Protein AF-X0TJL5-F1 (afdb_monomer)

Nearest PDB structures (foldseek):
  9brz-assembly1_f  TM=3.336E-01  e=1.702E+00  Mus musculus
  7y5e-assembly1_KN  TM=3.717E-01  e=3.070E+00  Porphyridium purpureum

Secondary structure (DSSP, 8-state):
-----GGGGSHHHHHHHHHHHHHHHHHHHHHHHHSS----B--SSS--B-HHHHHHHHHHHHHHHHHHHHHHHTT-

pLDDT: mean 90.71, std 13.07, range [46.62, 98.81]

InterPro domains:
  IPR001872 Peptidase A8, signal peptidase II [PF01252] (10-67)
  IPR001872 Peptidase A8, signal peptidase II [PR00781] (17-32)
  IPR001872 Peptidase A8, signal peptidase II [PR00781] (49-65)
  IPR001872 Peptidase A8, signal peptidase II [PS00855] (20-32)
  IPR001872 Peptidase A8, signal peptidase II [PTHR33695] (12-66)

Foldseek 3Di:
DDPDPVLVPDPLLVQLVCLQVVLVVQQVVCCVPPVGGDFDADPPVDDGHDSSVVSNVVSVVSVVVSCVVVVVVVVD

Sequence (76 aa):
LYHRFPFLDNILGKSALGLVLGGTVGNLIDRLRFGYVTDFIDFGFWPAFNIADSAIVIGVIIFAYSLLPLARAGKR

Radius of gyration: 16.04 Å; Cα contacts (8 Å, |Δi|>4): 69; chains: 1; bounding box: 30×25×47 Å

Solvent-accessible surface area (backbone atoms only — not comparable to full-atom values): 4346 Å² total; per-residue (Å²): 143,75,90,74,60,74,52,61,77,43,70,66,36,45,48,14,51,49,26,32,51,51,12,52,50,49,50,46,52,33,34,74,75,72,72,45,69,84,62,79,49,72,79,85,87,52,84,60,37,39,70,34,57,50,30,29,53,54,12,50,52,48,42,54,60,59,43,50,63,57,62,56,60,78,75,111

Structure (mmCIF, N/CA/C/O backbone):
data_AF-X0TJL5-F1
#
_entry.id   AF-X0TJL5-F1
#
loop_
_atom_site.group_PDB
_atom_site.id
_atom_site.type_symbol
_atom_site.label_atom_id
_atom_site.label_alt_id
_atom_site.label_comp_id
_atom_site.label_asym_id
_atom_site.label_entity_id
_atom_site.label_seq_id
_atom_site.pdbx_PDB_ins_code
_atom_site.Cartn_x
_atom_site.Cartn_y
_atom_site.Cartn_z
_atom_site.occupancy
_atom_site.B_iso_or_equiv
_atom_site.auth_seq_id
_atom_site.auth_comp_id
_atom_site.auth_asym_id
_atom_site.auth_atom_id
_atom_site.pdbx_PDB_model_num
ATOM 1 N N . LEU A 1 1 ? -5.494 -7.591 -31.951 1.00 50.78 1 LEU A N 1
ATOM 2 C CA . LEU A 1 1 ? -5.840 -6.314 -31.287 1.00 50.78 1 LEU A CA 1
ATOM 3 C C . LEU A 1 1 ? -5.876 -6.519 -29.762 1.00 50.78 1 LEU A C 1
ATOM 5 O O . LEU A 1 1 ? -6.902 -6.333 -29.131 1.00 50.78 1 LEU A O 1
ATOM 9 N N . TYR A 1 2 ? -4.768 -6.979 -29.166 1.00 46.62 2 TYR A N 1
ATOM 10 C CA . TYR A 1 2 ? -4.652 -7.175 -27.714 1.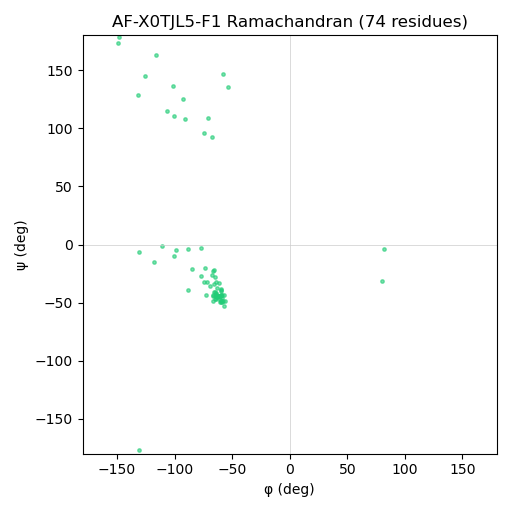00 46.62 2 TYR A CA 1
ATOM 11 C C . TYR A 1 2 ? -3.760 -6.056 -27.177 1.00 46.62 2 TYR A C 1
ATOM 13 O O . TYR A 1 2 ? -2.583 -5.997 -27.536 1.00 46.62 2 TYR A O 1
ATOM 21 N N . HIS A 1 3 ? -4.302 -5.168 -26.342 1.00 55.25 3 HIS A N 1
ATOM 22 C CA . HIS A 1 3 ? -3.476 -4.281 -25.526 1.00 55.25 3 HIS A CA 1
ATOM 23 C C . HIS A 1 3 ? -2.752 -5.150 -24.500 1.00 55.25 3 HIS A C 1
ATOM 25 O O . HIS A 1 3 ? -3.280 -5.488 -23.444 1.00 55.25 3 HIS A O 1
ATOM 31 N N . ARG A 1 4 ? -1.548 -5.587 -24.859 1.00 70.06 4 ARG A N 1
ATOM 32 C CA . ARG A 1 4 ? -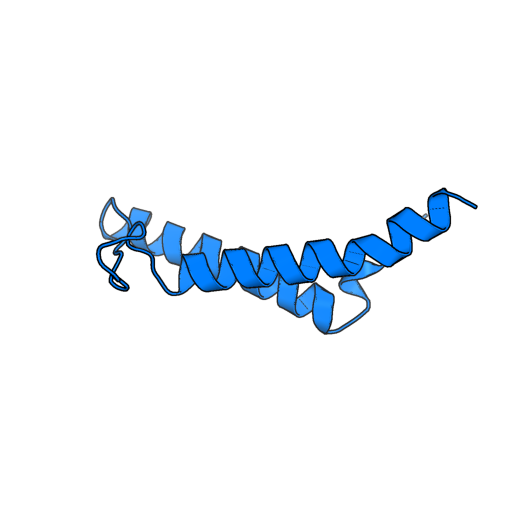0.657 -6.291 -23.950 1.00 70.06 4 ARG A CA 1
ATOM 33 C C . ARG A 1 4 ? -0.158 -5.258 -22.950 1.00 70.06 4 ARG A C 1
ATOM 35 O O . ARG A 1 4 ? 0.578 -4.364 -23.347 1.00 70.06 4 ARG A O 1
ATOM 42 N N . PHE A 1 5 ? -0.613 -5.335 -21.702 1.00 75.75 5 PHE A N 1
ATOM 43 C CA . PHE A 1 5 ? -0.110 -4.511 -20.605 1.00 75.75 5 PHE A CA 1
ATOM 44 C C . PHE A 1 5 ? 1.267 -5.044 -20.201 1.00 75.75 5 PHE A C 1
ATOM 46 O O . PHE A 1 5 ? 1.333 -5.988 -19.416 1.00 75.75 5 PHE A O 1
ATOM 53 N N . PRO A 1 6 ? 2.379 -4.476 -20.704 1.00 77.94 6 PRO A N 1
ATOM 54 C CA . PRO A 1 6 ? 3.688 -5.119 -20.586 1.00 77.94 6 PRO A CA 1
ATOM 55 C C . PRO A 1 6 ? 4.155 -5.186 -19.128 1.00 77.94 6 PRO A C 1
ATOM 57 O O . PRO A 1 6 ? 4.951 -6.043 -18.760 1.00 77.94 6 PRO A O 1
ATOM 60 N N . PHE A 1 7 ? 3.621 -4.303 -18.276 1.00 79.75 7 PHE A N 1
ATOM 61 C CA . PHE A 1 7 ? 3.895 -4.303 -16.845 1.00 79.75 7 PHE A CA 1
ATOM 62 C C . PHE A 1 7 ? 3.307 -5.529 -16.125 1.00 79.75 7 PHE 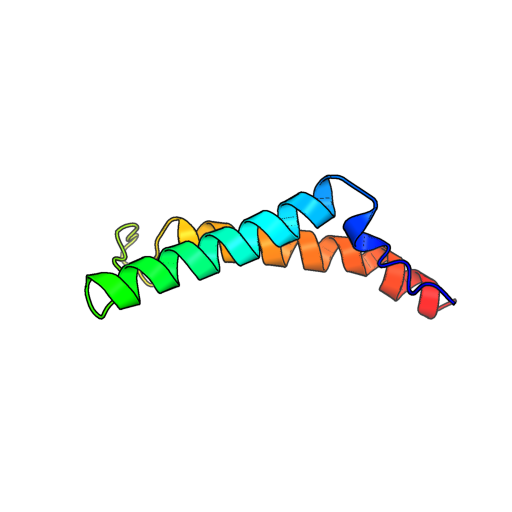A C 1
ATOM 64 O O . PHE A 1 7 ? 3.865 -5.949 -15.122 1.00 79.75 7 PHE A O 1
ATOM 71 N N . LEU A 1 8 ? 2.241 -6.156 -16.637 1.00 86.25 8 LEU A N 1
ATOM 72 C CA . LEU A 1 8 ? 1.640 -7.355 -16.033 1.00 86.25 8 LEU A CA 1
ATOM 73 C C . LEU A 1 8 ? 2.269 -8.669 -16.514 1.00 86.25 8 LEU A C 1
ATOM 75 O O . LEU A 1 8 ? 1.910 -9.735 -16.011 1.00 86.25 8 LEU A O 1
ATOM 79 N N . ASP A 1 9 ? 3.213 -8.621 -17.455 1.00 88.19 9 ASP A N 1
ATOM 80 C CA . ASP A 1 9 ? 3.833 -9.828 -18.012 1.00 88.19 9 ASP A CA 1
ATOM 81 C C . ASP A 1 9 ? 4.820 -10.490 -17.036 1.00 88.19 9 ASP A C 1
ATOM 83 O O . ASP A 1 9 ? 5.115 -11.679 -17.160 1.00 88.19 9 ASP A O 1
ATOM 87 N N . ASN A 1 10 ? 5.316 -9.754 -16.038 1.00 89.19 10 ASN A N 1
ATOM 88 C CA . ASN A 1 10 ? 6.276 -10.249 -15.056 1.00 89.19 10 ASN A CA 1
ATOM 89 C C . ASN A 1 10 ? 5.699 -10.265 -13.633 1.00 89.19 10 ASN A C 1
ATOM 91 O O . ASN A 1 10 ? 4.686 -9.634 -13.327 1.00 89.19 10 ASN A O 1
ATOM 95 N N . ILE A 1 11 ? 6.363 -11.011 -12.746 1.00 93.00 11 ILE A N 1
ATOM 96 C CA . ILE A 1 11 ? 5.954 -11.113 -11.341 1.00 93.00 11 ILE A CA 1
ATOM 97 C C . ILE A 1 11 ? 5.991 -9.755 -10.637 1.00 93.00 11 ILE A C 1
ATOM 99 O O . ILE A 1 11 ? 5.148 -9.484 -9.794 1.00 93.00 11 ILE A O 1
ATOM 103 N N . LEU A 1 12 ? 6.919 -8.877 -11.022 1.00 91.75 12 LEU A N 1
ATOM 104 C CA . LEU A 1 12 ? 7.128 -7.597 -10.363 1.00 91.75 12 LEU A CA 1
ATOM 105 C C . LEU A 1 12 ? 5.908 -6.674 -10.509 1.00 91.75 12 LEU A C 1
ATOM 107 O O . LEU A 1 12 ? 5.435 -6.138 -9.511 1.00 91.75 12 LEU A O 1
ATOM 111 N N . GLY A 1 13 ? 5.348 -6.528 -11.712 1.00 93.12 13 GLY A N 1
ATOM 112 C CA . GLY A 1 13 ? 4.161 -5.693 -11.910 1.00 93.12 13 GLY A CA 1
ATOM 113 C C . GLY A 1 13 ? 2.858 -6.346 -11.447 1.00 93.12 13 GLY A C 1
ATOM 114 O O . GLY A 1 13 ? 1.960 -5.638 -10.993 1.00 93.12 13 GLY A O 1
ATOM 115 N N . LYS A 1 14 ? 2.765 -7.685 -11.447 1.00 94.88 14 LYS A N 1
ATOM 116 C CA . LYS A 1 14 ? 1.663 -8.394 -10.767 1.00 94.88 14 LYS A CA 1
ATOM 117 C C . LYS A 1 14 ? 1.688 -8.135 -9.262 1.00 94.88 14 LYS A C 1
ATOM 119 O O . LYS A 1 14 ? 0.653 -7.818 -8.682 1.00 94.88 14 LYS A O 1
ATOM 124 N N . SER A 1 15 ? 2.867 -8.213 -8.647 1.00 96.31 15 SER A N 1
ATOM 125 C CA . SER A 1 15 ? 3.060 -7.892 -7.233 1.00 96.31 15 SER A CA 1
ATOM 126 C C . SER A 1 15 ? 2.764 -6.423 -6.944 1.00 96.31 15 SER A C 1
ATOM 128 O O . SER A 1 15 ? 2.087 -6.140 -5.965 1.00 96.31 15 SER A O 1
ATOM 130 N N . ALA A 1 16 ? 3.186 -5.494 -7.809 1.00 96.81 16 ALA A N 1
ATOM 131 C CA . ALA A 1 16 ? 2.853 -4.075 -7.676 1.00 96.81 16 ALA A CA 1
ATOM 132 C C . ALA A 1 16 ? 1.336 -3.849 -7.621 1.00 96.81 16 ALA A C 1
ATOM 134 O O . ALA A 1 16 ? 0.838 -3.186 -6.713 1.00 96.81 16 ALA A O 1
ATOM 135 N N . 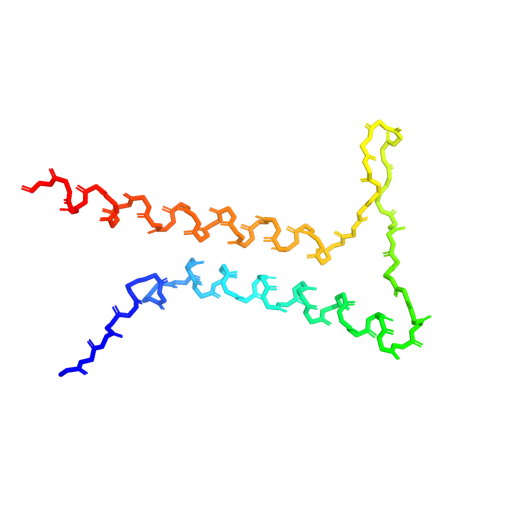LEU A 1 17 ? 0.596 -4.461 -8.552 1.00 96.56 17 LEU A N 1
ATOM 136 C CA . LEU A 1 17 ? -0.861 -4.386 -8.578 1.00 96.56 17 LEU A CA 1
ATOM 137 C C . LEU A 1 17 ? -1.482 -5.022 -7.326 1.00 96.56 17 LEU A C 1
ATOM 139 O O . LEU A 1 17 ? -2.364 -4.426 -6.713 1.00 96.56 17 LEU A O 1
ATOM 143 N N . GLY A 1 18 ? -1.003 -6.201 -6.925 1.00 97.88 18 GLY A N 1
ATOM 144 C CA . GLY A 1 18 ? -1.465 -6.887 -5.71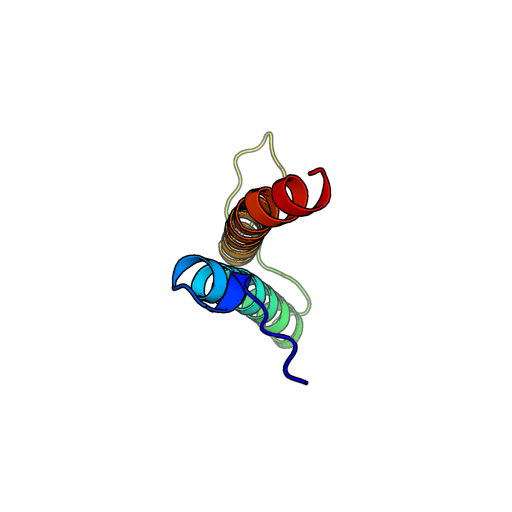8 1.00 97.88 18 GLY A CA 1
ATOM 145 C C . GLY A 1 18 ? -1.252 -6.065 -4.445 1.00 97.88 18 GLY A C 1
ATOM 146 O O . GLY A 1 18 ? -2.142 -6.015 -3.604 1.00 97.88 18 GLY A O 1
ATOM 147 N N . LEU A 1 19 ? -0.118 -5.371 -4.327 1.00 98.62 19 LEU A N 1
ATOM 148 C CA . LEU A 1 19 ? 0.197 -4.497 -3.197 1.00 98.62 19 LEU A CA 1
ATOM 149 C C . LEU A 1 19 ? -0.731 -3.277 -3.133 1.00 98.62 19 LEU A C 1
ATOM 151 O O . LEU A 1 19 ? -1.309 -3.007 -2.081 1.00 98.62 19 LEU A O 1
ATOM 155 N N . VAL A 1 20 ? -0.927 -2.576 -4.257 1.00 98.62 20 VAL A N 1
ATOM 156 C CA . VAL A 1 20 ? -1.819 -1.404 -4.315 1.00 98.62 20 VAL A CA 1
ATOM 157 C C . VAL A 1 20 ? -3.262 -1.803 -4.027 1.00 98.62 20 VAL A C 1
ATOM 159 O O . VAL A 1 20 ? -3.924 -1.167 -3.205 1.00 98.62 20 VAL A O 1
ATOM 162 N N . LEU A 1 21 ? -3.753 -2.870 -4.663 1.00 98.56 21 LEU A N 1
ATOM 163 C CA . LEU A 1 21 ? -5.118 -3.346 -4.447 1.00 98.56 21 LEU A CA 1
ATOM 164 C C . LEU A 1 21 ? -5.303 -3.879 -3.026 1.00 98.56 21 LEU A C 1
ATOM 166 O O . LEU A 1 21 ? -6.285 -3.534 -2.380 1.00 98.56 21 LEU A O 1
ATOM 170 N N . GLY A 1 22 ? -4.356 -4.670 -2.524 1.00 98.62 22 GLY A N 1
ATOM 171 C CA . GLY A 1 22 ? -4.403 -5.238 -1.181 1.00 98.62 22 GLY A CA 1
ATOM 172 C C . GLY A 1 22 ? -4.442 -4.166 -0.096 1.00 98.62 22 GLY A C 1
ATOM 173 O O . GLY A 1 22 ? -5.312 -4.216 0.770 1.00 98.62 22 GLY A O 1
ATOM 174 N N . GLY A 1 23 ? -3.570 -3.155 -0.176 1.00 98.69 23 GLY A N 1
ATOM 175 C CA . GLY A 1 23 ? -3.600 -2.030 0.760 1.00 98.69 23 GLY A CA 1
ATOM 176 C C . GLY A 1 23 ? -4.885 -1.206 0.637 1.00 98.69 23 GLY A C 1
ATOM 177 O O . GLY A 1 23 ? -5.536 -0.919 1.640 1.00 98.69 23 GLY A O 1
ATOM 178 N N . THR A 1 24 ? -5.331 -0.909 -0.589 1.00 98.69 24 THR A N 1
ATOM 179 C CA . THR A 1 24 ? -6.596 -0.181 -0.812 1.00 98.69 24 THR A CA 1
ATOM 180 C C . THR A 1 24 ? -7.788 -0.920 -0.201 1.00 98.69 24 THR A C 1
ATOM 182 O O . THR A 1 24 ? -8.604 -0.315 0.493 1.00 98.69 24 THR A O 1
ATOM 185 N N . VAL A 1 25 ? -7.876 -2.235 -0.419 1.00 98.81 25 VAL A N 1
ATOM 186 C CA . VAL A 1 25 ? -8.933 -3.086 0.139 1.00 98.81 25 VAL A CA 1
ATOM 187 C C . VAL A 1 25 ? -8.832 -3.166 1.662 1.00 98.81 25 VAL A C 1
ATOM 189 O O . VAL A 1 25 ? -9.861 -3.072 2.320 1.00 98.81 25 VAL A O 1
ATOM 192 N N . GLY A 1 26 ? -7.630 -3.275 2.235 1.00 98.50 26 GLY A N 1
ATOM 193 C CA . GLY A 1 26 ? -7.431 -3.265 3.690 1.00 98.50 26 GLY A CA 1
ATOM 194 C C . GLY A 1 26 ? -7.996 -1.998 4.337 1.00 98.50 26 GLY A C 1
ATOM 195 O O . GLY A 1 26 ? -8.876 -2.067 5.191 1.00 98.50 26 GLY A O 1
ATOM 196 N N . ASN A 1 27 ? -7.590 -0.836 3.827 1.00 98.69 27 ASN A N 1
ATOM 197 C CA . ASN A 1 27 ? -8.075 0.465 4.290 1.00 98.69 27 ASN A CA 1
ATOM 198 C C . ASN A 1 27 ? -9.576 0.694 4.018 1.00 98.69 27 ASN A C 1
ATOM 200 O O . ASN A 1 27 ? -10.226 1.475 4.718 1.00 98.69 27 ASN A O 1
ATOM 204 N N . LEU A 1 28 ? -10.146 0.066 2.985 1.00 98.69 28 LEU A N 1
ATOM 205 C CA . LEU A 1 28 ? -11.589 0.088 2.735 1.00 98.69 28 LEU A CA 1
ATOM 206 C C . LEU A 1 28 ? -12.345 -0.775 3.753 1.00 98.69 28 LEU A C 1
ATOM 208 O O . LEU A 1 28 ? -13.375 -0.341 4.262 1.00 98.69 28 LEU A O 1
ATOM 212 N N . ILE A 1 29 ? -11.842 -1.972 4.063 1.00 98.62 29 ILE A N 1
ATOM 213 C CA . ILE A 1 29 ? -12.437 -2.867 5.063 1.00 98.62 29 ILE A CA 1
ATOM 214 C C . ILE A 1 29 ? -12.500 -2.172 6.423 1.00 98.62 29 ILE A C 1
ATOM 216 O O . ILE A 1 29 ? -13.549 -2.220 7.064 1.00 98.62 29 ILE A O 1
ATOM 220 N N . ASP A 1 30 ? -11.434 -1.482 6.827 1.00 98.38 30 ASP A N 1
ATOM 221 C CA . ASP A 1 30 ? -11.418 -0.701 8.066 1.00 98.38 30 ASP A CA 1
ATOM 222 C C . ASP A 1 30 ? -12.517 0.364 8.074 1.00 98.38 30 ASP A C 1
ATOM 224 O O . ASP A 1 30 ? -13.335 0.410 8.993 1.00 98.38 30 ASP A O 1
AT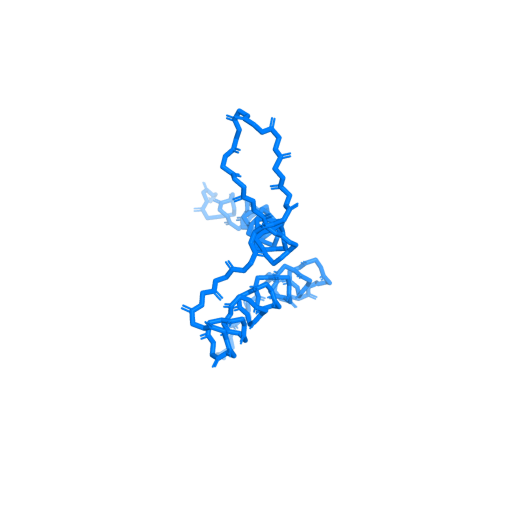OM 228 N N . ARG A 1 31 ? -12.632 1.148 6.995 1.00 98.38 31 ARG A N 1
ATOM 229 C CA . ARG A 1 31 ? -13.68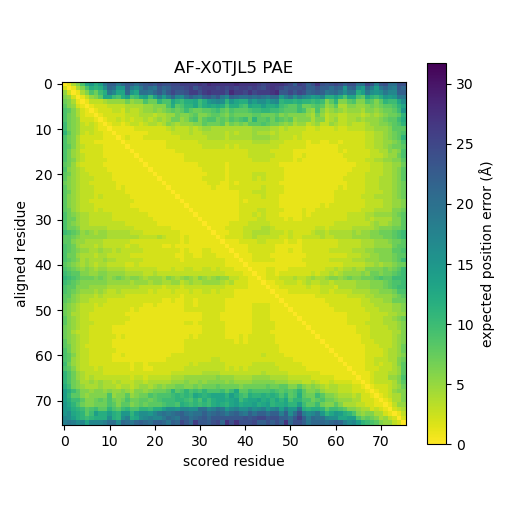8 2.164 6.869 1.00 98.38 31 ARG A CA 1
ATOM 230 C C . ARG A 1 31 ? -15.091 1.570 6.932 1.00 98.38 31 ARG A C 1
ATOM 232 O O . ARG A 1 31 ? -15.964 2.165 7.551 1.00 98.38 31 ARG A O 1
ATOM 239 N N . LEU A 1 32 ? -15.316 0.409 6.319 1.00 98.56 32 LEU A N 1
ATOM 240 C CA . LEU A 1 32 ? -16.621 -0.255 6.340 1.00 98.56 32 LEU A CA 1
ATOM 241 C C . LEU A 1 32 ? -16.961 -0.847 7.714 1.00 98.56 32 LEU A C 1
ATOM 243 O O . LEU A 1 32 ? -18.135 -0.904 8.070 1.00 98.56 32 LEU A O 1
ATOM 247 N N . ARG A 1 33 ? -15.961 -1.305 8.476 1.00 98.50 33 ARG A N 1
ATOM 248 C CA . ARG A 1 33 ? -16.164 -1.944 9.787 1.00 98.50 33 ARG A CA 1
ATOM 249 C C . ARG A 1 33 ? -16.194 -0.954 10.945 1.00 98.50 33 ARG A C 1
ATOM 251 O O . ARG A 1 33 ? -16.978 -1.138 11.869 1.00 98.50 33 ARG A O 1
ATOM 258 N N . PHE A 1 34 ? -15.338 0.061 10.902 1.00 97.94 34 PHE A N 1
ATOM 259 C CA . PHE A 1 34 ? -15.080 0.965 12.024 1.00 97.94 34 PHE A CA 1
ATOM 260 C C . PHE A 1 34 ? -15.452 2.423 11.723 1.00 97.94 34 PHE A C 1
ATOM 262 O O . PHE A 1 34 ? -15.553 3.226 12.644 1.00 97.94 34 PHE A O 1
ATOM 269 N N . GLY A 1 35 ? -15.669 2.785 10.454 1.00 98.12 35 GLY A N 1
ATOM 270 C CA . GLY A 1 35 ? -15.932 4.168 10.033 1.00 98.12 35 GLY A CA 1
ATOM 271 C C . GLY A 1 35 ? -14.673 5.028 9.858 1.00 98.12 35 GLY A C 1
ATOM 272 O O . GLY A 1 35 ? -14.771 6.167 9.409 1.00 98.12 35 GLY A O 1
ATOM 273 N N . TYR A 1 36 ? -13.489 4.494 10.166 1.00 97.69 36 TYR A N 1
ATOM 274 C CA . TYR A 1 36 ? -12.189 5.155 10.023 1.00 97.69 36 TYR A CA 1
ATOM 275 C C . TYR A 1 36 ? -11.089 4.125 9.719 1.00 97.69 36 TYR A C 1
ATOM 277 O O . TYR A 1 36 ? -11.350 2.924 9.712 1.00 97.69 36 TYR A O 1
ATOM 285 N N . VAL A 1 37 ? -9.874 4.596 9.431 1.00 98.38 37 VAL A N 1
ATOM 286 C CA . VAL A 1 37 ? -8.678 3.755 9.247 1.00 98.38 37 VAL A CA 1
ATOM 287 C C . VAL A 1 37 ? -7.825 3.803 10.503 1.00 98.38 37 VAL A C 1
ATOM 289 O O . VAL A 1 37 ? -7.646 4.880 11.069 1.00 98.38 37 VAL A O 1
ATOM 292 N N . THR A 1 38 ? -7.315 2.652 10.941 1.00 97.94 38 THR A N 1
ATOM 293 C CA . THR A 1 38 ? -6.470 2.585 12.138 1.00 97.94 38 THR A CA 1
ATOM 294 C C . THR A 1 38 ? -4.997 2.738 11.772 1.00 97.94 38 THR A C 1
ATOM 296 O O . THR A 1 38 ? -4.380 1.805 11.258 1.00 97.94 38 THR A O 1
ATOM 299 N N . ASP A 1 39 ? -4.420 3.890 12.105 1.00 98.06 39 ASP A N 1
ATOM 300 C CA . ASP A 1 39 ? -2.987 4.150 11.958 1.00 98.06 39 ASP A CA 1
ATOM 301 C C . ASP A 1 39 ? -2.255 3.813 13.258 1.00 98.06 39 ASP A C 1
ATOM 303 O O . ASP A 1 39 ? -2.617 4.289 14.334 1.00 98.06 39 ASP A O 1
ATOM 307 N N . PHE A 1 40 ? -1.243 2.949 13.172 1.00 97.69 40 PHE A N 1
ATOM 308 C CA . PHE A 1 40 ? -0.555 2.393 14.346 1.00 97.69 40 PHE A CA 1
ATOM 309 C C . PHE A 1 40 ? 0.971 2.483 14.274 1.00 97.69 40 PHE A C 1
ATOM 311 O O . PHE A 1 40 ? 1.649 2.141 15.242 1.00 97.69 40 PHE A O 1
ATOM 318 N N . ILE A 1 41 ? 1.527 2.921 13.143 1.00 98.31 41 ILE A N 1
ATOM 319 C CA . ILE A 1 41 ? 2.954 3.197 12.990 1.00 98.31 41 ILE A CA 1
ATOM 320 C C . ILE A 1 41 ? 3.133 4.708 13.109 1.00 98.31 41 ILE A C 1
ATOM 322 O O . ILE A 1 41 ? 2.722 5.447 12.219 1.00 98.31 41 ILE A O 1
ATOM 326 N N . ASP A 1 42 ? 3.747 5.155 14.204 1.00 98.00 42 ASP A N 1
ATOM 327 C CA . ASP A 1 42 ? 3.984 6.570 14.496 1.00 98.00 42 ASP A CA 1
ATOM 328 C C . ASP A 1 42 ? 5.446 6.798 14.914 1.00 98.00 42 ASP A C 1
ATOM 330 O O . ASP A 1 42 ? 5.975 6.119 15.796 1.00 98.00 42 ASP A O 1
ATOM 334 N N . PHE A 1 43 ? 6.100 7.758 14.258 1.00 96.75 43 PHE A N 1
ATOM 335 C CA . PHE A 1 43 ? 7.477 8.179 14.534 1.00 96.75 43 PHE A CA 1
ATOM 336 C C . PHE A 1 43 ? 7.560 9.591 15.143 1.00 96.75 43 PHE A C 1
ATOM 338 O O . PHE A 1 43 ? 8.657 10.084 15.403 1.00 96.75 43 PHE A O 1
ATOM 345 N N . GLY A 1 44 ? 6.429 10.277 15.333 1.00 96.69 44 GLY A N 1
ATOM 346 C CA . GLY A 1 44 ? 6.314 11.600 15.952 1.00 96.69 44 GLY A CA 1
ATOM 347 C C . GLY A 1 44 ? 6.646 12.795 15.048 1.00 96.69 44 GLY A C 1
ATOM 348 O O . GLY A 1 44 ? 6.050 13.857 15.204 1.00 96.69 44 GLY A O 1
ATOM 349 N N . PHE A 1 45 ? 7.565 12.654 14.086 1.00 97.56 45 PHE A N 1
ATOM 350 C CA . PHE A 1 45 ? 7.900 13.717 13.116 1.00 97.56 45 PHE A CA 1
ATOM 351 C C . PHE A 1 45 ? 7.241 13.529 11.740 1.00 97.56 45 PHE A C 1
ATOM 353 O O . PHE A 1 45 ? 7.321 14.410 10.884 1.00 97.56 45 PHE A O 1
ATOM 360 N N . TRP A 1 46 ? 6.627 12.370 11.511 1.00 96.50 46 TRP A N 1
ATOM 361 C CA . TRP A 1 46 ? 5.984 11.976 10.261 1.00 96.50 46 TRP A CA 1
ATOM 362 C C . TRP A 1 46 ? 4.535 11.570 10.557 1.00 96.50 46 TRP A C 1
ATOM 364 O O . TRP A 1 46 ? 4.309 10.993 11.621 1.00 96.50 46 TRP A O 1
ATOM 374 N N . PRO A 1 47 ? 3.561 11.842 9.665 1.00 97.44 47 PRO A N 1
ATOM 375 C CA . PRO A 1 47 ? 2.178 11.419 9.875 1.00 97.44 47 PRO A CA 1
ATOM 376 C C . PRO A 1 47 ? 2.082 9.919 10.151 1.00 97.44 47 PRO A C 1
ATOM 378 O O . PRO A 1 47 ? 2.714 9.132 9.447 1.00 97.44 47 PRO A O 1
ATOM 381 N N . ALA A 1 48 ? 1.290 9.529 11.148 1.00 98.38 48 ALA A N 1
ATOM 382 C CA . ALA A 1 48 ? 1.053 8.120 11.429 1.00 98.38 48 ALA A CA 1
ATOM 383 C C . ALA A 1 48 ? 0.467 7.410 10.197 1.00 98.38 48 ALA A C 1
ATOM 385 O O . ALA A 1 48 ? -0.257 8.013 9.404 1.00 98.38 48 ALA A O 1
ATOM 386 N N . PHE A 1 49 ? 0.818 6.140 10.025 1.00 98.62 49 PHE A N 1
ATOM 387 C CA . PHE A 1 49 ? 0.367 5.320 8.901 1.00 98.62 49 PHE A CA 1
ATOM 388 C C . PHE A 1 49 ? 0.231 3.855 9.318 1.00 98.62 49 PHE A C 1
ATOM 390 O O . PHE A 1 49 ? 0.519 3.470 10.457 1.00 98.62 49 PHE A O 1
ATOM 397 N N . ASN A 1 50 ? -0.198 3.011 8.385 1.00 98.56 50 ASN A N 1
ATOM 398 C CA . ASN A 1 50 ? -0.347 1.581 8.619 1.00 98.56 50 ASN A CA 1
ATOM 399 C C . ASN A 1 50 ? 0.304 0.709 7.524 1.00 98.56 50 ASN A C 1
ATOM 401 O O . ASN A 1 50 ? 0.967 1.169 6.585 1.00 98.56 50 ASN A O 1
ATOM 405 N N . ILE A 1 51 ? 0.144 -0.610 7.659 1.00 98.56 51 ILE A N 1
ATOM 406 C CA . ILE A 1 51 ? 0.696 -1.581 6.702 1.00 98.56 51 ILE A CA 1
ATOM 407 C C . ILE A 1 51 ? 0.031 -1.462 5.322 1.00 98.56 51 ILE A C 1
ATOM 409 O O . ILE A 1 51 ? 0.705 -1.660 4.310 1.00 98.56 51 ILE A O 1
ATOM 413 N N . ALA A 1 52 ? -1.258 -1.126 5.253 1.00 98.62 52 ALA A N 1
ATOM 414 C CA . ALA A 1 52 ? -1.952 -0.918 3.989 1.00 98.62 52 ALA A CA 1
ATOM 415 C C . ALA A 1 52 ? -1.390 0.293 3.227 1.00 98.62 52 ALA A C 1
ATOM 417 O O . ALA A 1 52 ? -1.142 0.181 2.025 1.00 98.62 52 ALA A O 1
ATOM 418 N N . ASP A 1 53 ? -1.081 1.396 3.909 1.00 98.56 53 ASP A N 1
ATOM 419 C CA . ASP A 1 53 ? -0.423 2.556 3.293 1.00 98.56 53 ASP A CA 1
ATOM 420 C C . ASP A 1 53 ? 0.979 2.200 2.792 1.00 98.56 53 ASP A C 1
ATOM 422 O O . ASP A 1 53 ? 1.349 2.523 1.663 1.00 98.56 53 ASP A O 1
ATOM 426 N N . SER A 1 54 ? 1.738 1.449 3.595 1.00 98.56 54 SER A N 1
ATOM 427 C CA . SER A 1 54 ? 3.068 0.959 3.210 1.00 98.56 54 SER A CA 1
ATOM 428 C C . SER A 1 54 ? 3.006 0.078 1.958 1.00 98.56 54 SER A C 1
ATOM 430 O O . SER A 1 54 ? 3.817 0.234 1.043 1.00 98.56 54 SER A O 1
ATOM 432 N N . ALA A 1 55 ? 2.020 -0.821 1.878 1.00 98.75 55 ALA A N 1
ATOM 433 C CA . ALA A 1 55 ? 1.800 -1.667 0.710 1.00 98.75 55 ALA A CA 1
ATOM 434 C C . ALA A 1 55 ? 1.462 -0.832 -0.533 1.00 98.75 55 ALA A C 1
ATOM 436 O O . ALA A 1 55 ? 2.046 -1.058 -1.594 1.00 98.75 55 ALA A O 1
ATOM 437 N N . ILE A 1 56 ? 0.588 0.172 -0.404 1.00 9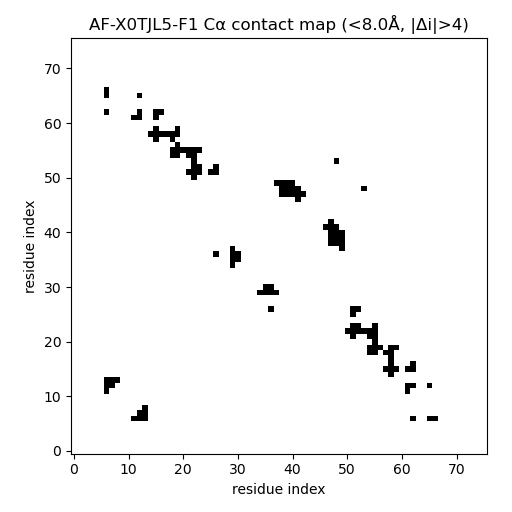8.75 56 ILE A N 1
ATOM 438 C CA . ILE A 1 56 ? 0.257 1.089 -1.501 1.00 98.75 56 ILE A CA 1
ATOM 439 C C . ILE A 1 56 ? 1.512 1.827 -1.976 1.00 98.75 56 ILE A C 1
ATOM 441 O O . ILE A 1 56 ? 1.793 1.822 -3.174 1.00 98.75 56 ILE A O 1
ATOM 445 N N . VAL A 1 57 ? 2.301 2.408 -1.066 1.00 98.50 57 VAL A N 1
ATOM 446 C CA . VAL A 1 57 ? 3.522 3.154 -1.413 1.00 98.50 57 VAL A CA 1
ATOM 447 C C . VAL A 1 57 ? 4.529 2.261 -2.139 1.00 98.50 57 VAL A C 1
ATOM 449 O O . VAL A 1 57 ? 4.997 2.620 -3.219 1.00 98.50 57 VAL A O 1
ATOM 452 N N . ILE A 1 58 ? 4.824 1.071 -1.607 1.00 98.56 58 ILE A N 1
ATOM 453 C CA . ILE A 1 58 ? 5.756 0.127 -2.241 1.00 98.56 58 ILE A CA 1
ATOM 454 C C . ILE A 1 58 ? 5.224 -0.313 -3.612 1.00 98.56 58 ILE A C 1
ATOM 456 O O . ILE A 1 58 ? 5.971 -0.321 -4.592 1.00 98.56 58 ILE A O 1
ATOM 460 N N . GLY A 1 59 ? 3.933 -0.636 -3.712 1.00 98.06 59 GLY A N 1
ATOM 461 C CA . GLY A 1 59 ? 3.299 -1.029 -4.968 1.00 98.06 59 GLY A CA 1
ATOM 462 C C . GLY A 1 59 ? 3.368 0.067 -6.035 1.00 98.06 59 GLY A C 1
AT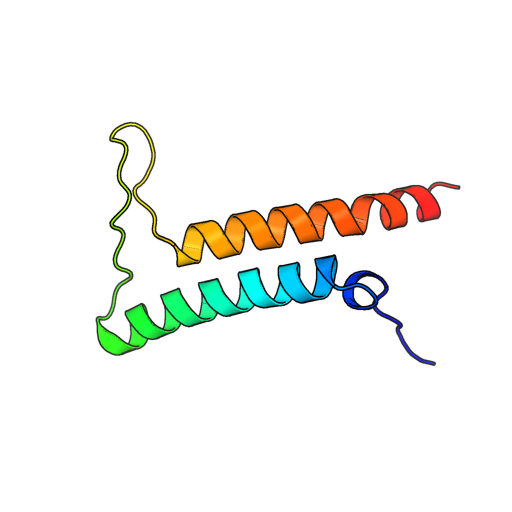OM 463 O O . GLY A 1 59 ? 3.748 -0.209 -7.174 1.00 98.06 59 GLY A O 1
ATOM 464 N N . VAL A 1 60 ? 3.090 1.321 -5.667 1.00 97.81 60 VAL A N 1
ATOM 465 C CA . VAL A 1 60 ? 3.201 2.487 -6.560 1.00 97.81 60 VAL A CA 1
ATOM 466 C C . VAL A 1 60 ? 4.647 2.716 -6.997 1.00 97.81 60 VAL A C 1
ATOM 468 O O . VAL A 1 60 ? 4.885 2.955 -8.180 1.00 97.81 60 VAL A O 1
ATOM 471 N N . ILE A 1 61 ? 5.618 2.598 -6.087 1.00 97.62 61 ILE A N 1
ATOM 472 C CA . ILE A 1 61 ? 7.045 2.719 -6.413 1.00 97.62 61 ILE A CA 1
ATOM 473 C C . ILE A 1 61 ? 7.443 1.664 -7.454 1.00 97.62 61 ILE A C 1
ATOM 475 O O . ILE A 1 61 ? 8.024 2.003 -8.486 1.00 97.62 61 ILE A O 1
ATOM 479 N N . ILE A 1 62 ? 7.086 0.394 -7.236 1.00 95.81 62 ILE A N 1
ATOM 480 C CA . ILE A 1 62 ? 7.381 -0.692 -8.181 1.00 95.81 62 ILE A CA 1
ATOM 481 C C . ILE A 1 62 ? 6.704 -0.437 -9.535 1.00 95.81 62 ILE A C 1
ATOM 483 O O . ILE A 1 62 ? 7.335 -0.593 -10.585 1.00 95.81 62 ILE A O 1
ATOM 487 N N . PHE A 1 63 ? 5.437 -0.018 -9.525 1.00 93.50 63 PHE A N 1
ATOM 488 C CA . PHE A 1 63 ? 4.706 0.318 -10.741 1.00 93.50 63 PHE A CA 1
ATOM 489 C C . PHE A 1 63 ? 5.398 1.448 -11.514 1.00 93.50 63 PHE A C 1
ATOM 491 O O . PHE A 1 63 ? 5.665 1.295 -12.706 1.00 93.50 63 PHE A O 1
ATOM 498 N N . ALA A 1 64 ? 5.788 2.534 -10.844 1.00 93.12 64 ALA A N 1
ATOM 499 C CA . ALA A 1 64 ? 6.514 3.642 -11.457 1.00 93.12 64 ALA A CA 1
ATOM 500 C C . ALA A 1 64 ? 7.855 3.191 -12.064 1.00 93.12 64 ALA A C 1
ATOM 502 O O . ALA A 1 64 ? 8.158 3.532 -13.210 1.00 93.12 64 ALA A O 1
ATOM 503 N N . TYR A 1 65 ? 8.626 2.357 -11.356 1.00 91.44 65 TYR A N 1
ATOM 504 C CA . TYR A 1 65 ? 9.858 1.772 -11.895 1.00 91.44 65 TYR A CA 1
ATOM 505 C C . TYR A 1 65 ? 9.605 0.931 -13.152 1.00 91.44 65 TYR A C 1
ATOM 507 O O . TYR A 1 65 ? 10.387 1.007 -14.103 1.00 91.44 65 TYR A O 1
ATOM 515 N N . SER A 1 66 ? 8.500 0.180 -13.200 1.00 87.88 66 SER A N 1
ATOM 516 C CA . SER A 1 66 ? 8.134 -0.640 -14.364 1.00 87.88 66 SER A CA 1
ATOM 517 C C . SER A 1 66 ? 7.803 0.181 -15.618 1.00 87.88 66 SER A C 1
ATOM 519 O O . SER A 1 66 ? 7.930 -0.324 -16.734 1.00 87.88 66 SER A O 1
ATOM 521 N N . LEU A 1 67 ? 7.435 1.457 -15.457 1.00 85.06 67 LEU A N 1
ATOM 522 C CA . LEU A 1 67 ? 7.116 2.365 -16.562 1.00 85.06 67 LEU A CA 1
ATOM 523 C C . LEU A 1 67 ? 8.351 3.052 -17.163 1.00 85.06 67 LEU A C 1
ATOM 525 O O . LEU A 1 67 ? 8.301 3.490 -18.314 1.00 85.06 67 LEU A O 1
ATOM 529 N N . LEU A 1 68 ? 9.475 3.130 -16.439 1.00 85.81 68 LEU A N 1
ATOM 530 C CA . LEU A 1 68 ? 10.690 3.804 -16.922 1.00 85.81 68 LEU A CA 1
ATOM 531 C C . LEU A 1 68 ? 11.226 3.245 -18.255 1.00 85.81 68 LEU A C 1
ATOM 533 O O . LEU A 1 68 ? 11.583 4.049 -19.122 1.00 85.81 68 LEU A O 1
ATOM 537 N N . PRO A 1 69 ? 11.288 1.916 -18.482 1.00 80.75 69 PRO A N 1
ATOM 538 C CA . PRO A 1 69 ? 11.708 1.370 -19.772 1.00 80.75 69 PRO A CA 1
ATOM 539 C C . PRO A 1 69 ? 10.759 1.766 -20.907 1.00 80.75 69 PRO A C 1
ATOM 541 O O . PRO A 1 69 ? 11.214 2.078 -22.007 1.00 80.75 69 PRO A O 1
ATOM 544 N N . LEU A 1 70 ? 9.453 1.817 -20.625 1.00 76.19 70 LEU A N 1
ATOM 545 C CA . LEU A 1 70 ? 8.420 2.184 -21.593 1.00 76.19 70 LEU A CA 1
ATOM 546 C C . LEU A 1 70 ? 8.545 3.659 -22.004 1.00 76.19 70 LEU A C 1
ATOM 548 O O . LEU A 1 70 ? 8.527 3.983 -23.189 1.00 76.19 70 LEU A O 1
ATOM 552 N N . ALA A 1 71 ? 8.776 4.545 -21.032 1.00 77.50 71 ALA A N 1
ATOM 553 C CA . ALA A 1 71 ? 9.000 5.969 -21.275 1.00 77.50 71 ALA A CA 1
ATOM 554 C C . ALA A 1 71 ? 10.284 6.245 -22.081 1.00 77.50 71 ALA A C 1
ATOM 556 O O . ALA A 1 71 ? 10.342 7.195 -22.861 1.00 77.50 71 ALA A O 1
ATOM 557 N N . ARG A 1 72 ? 11.324 5.418 -21.907 1.00 79.06 72 ARG A N 1
ATOM 558 C CA . ARG A 1 72 ? 12.576 5.515 -22.679 1.00 79.06 72 ARG A CA 1
ATOM 559 C C . ARG A 1 72 ? 12.424 5.006 -24.112 1.00 79.06 72 ARG A C 1
ATOM 561 O O . ARG A 1 72 ? 13.083 5.540 -24.997 1.00 79.06 72 ARG A O 1
ATOM 568 N N . ALA A 1 73 ? 11.571 4.008 -24.342 1.00 73.62 73 ALA A N 1
ATOM 569 C CA . ALA A 1 73 ? 11.318 3.457 -25.671 1.00 73.62 73 ALA A CA 1
ATOM 570 C C . ALA A 1 73 ? 10.568 4.439 -26.587 1.00 73.62 73 ALA A C 1
ATOM 572 O O . ALA A 1 73 ? 10.884 4.507 -27.764 1.00 73.62 73 ALA A O 1
ATOM 573 N N . GLY A 1 74 ? 9.640 5.241 -26.049 1.00 62.28 74 GLY A N 1
ATOM 574 C CA . GLY A 1 74 ? 8.902 6.253 -26.824 1.00 62.28 74 GLY A CA 1
ATOM 575 C C . GLY A 1 74 ? 9.673 7.544 -27.138 1.00 62.28 74 GLY A C 1
ATOM 576 O O . GLY A 1 74 ? 9.126 8.426 -27.790 1.00 62.28 74 GLY A O 1
ATOM 577 N N . LYS A 1 75 ? 10.913 7.688 -26.648 1.00 58.78 75 LYS A N 1
ATOM 578 C CA . LYS A 1 75 ? 11.802 8.833 -26.933 1.00 58.78 75 LYS A CA 1
ATOM 579 C C . LYS A 1 75 ? 12.842 8.553 -28.028 1.00 58.78 75 LYS A C 1
ATOM 581 O O . LYS A 1 75 ? 13.612 9.456 -28.346 1.00 58.78 75 LYS A O 1
ATOM 586 N N . ARG A 1 76 ? 12.909 7.323 -28.539 1.00 48.88 76 ARG A N 1
ATOM 587 C CA . ARG A 1 76 ? 13.713 6.948 -29.711 1.00 48.88 76 ARG A CA 1
ATOM 588 C C . ARG A 1 76 ? 12.816 6.910 -30.935 1.00 48.88 76 ARG A C 1
ATOM 590 O O . ARG A 1 76 ? 13.334 7.262 -32.011 1.00 48.88 76 ARG A O 1
#

Mean predicted aligned error: 4.81 Å

Organism: NCBI:txid412755